Protein AF-A0A957Q331-F1 (afdb_monomer_lite)

Sequence (82 aa):
MGYQPITPLDAPTPIVSFLPADSAATQAKLDRAFGHQVVSFREWYQTNERGERVMVRGMRLGISVYNNHDDIDRFLEALCHE

Radius of gyration: 13.64 Å; chains: 1; bounding box: 34×33×31 Å

Structure (mmCIF, N/CA/C/O backbone):
data_AF-A0A957Q331-F1
#
_entry.id   AF-A0A957Q331-F1
#
loop_
_atom_site.group_PDB
_atom_site.id
_atom_site.type_symbol
_atom_site.label_atom_id
_atom_site.label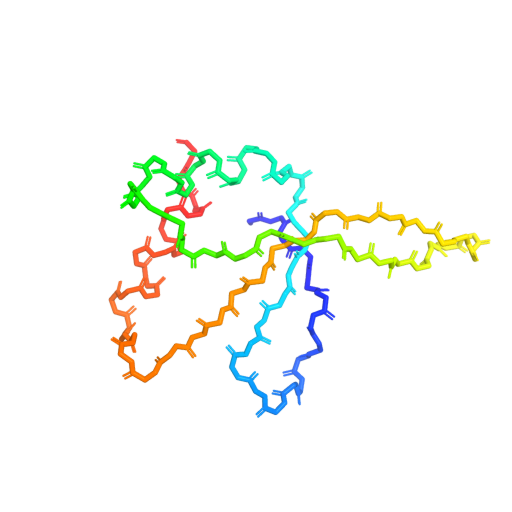_alt_id
_atom_site.label_comp_id
_atom_site.label_asym_id
_atom_site.label_entity_id
_atom_site.label_seq_id
_atom_sit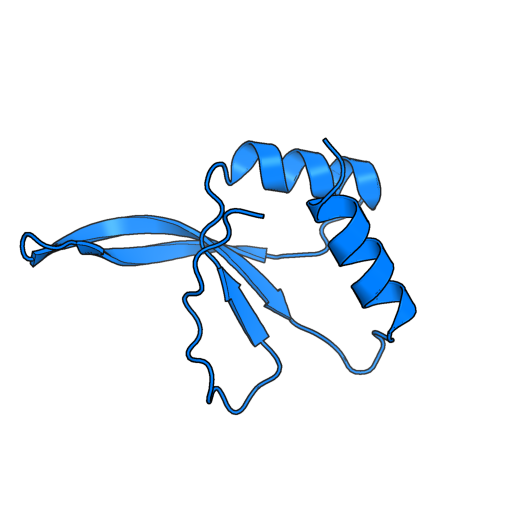e.pdbx_PDB_ins_code
_atom_site.Cartn_x
_atom_site.Cartn_y
_atom_site.Cartn_z
_atom_site.occupancy
_atom_site.B_iso_or_equiv
_atom_site.auth_seq_id
_atom_site.auth_comp_id
_atom_site.auth_asym_id
_atom_site.auth_atom_id
_atom_site.pdbx_PDB_model_num
ATOM 1 N N . MET A 1 1 ? -8.236 9.585 -3.953 1.00 66.81 1 MET A N 1
ATOM 2 C CA . MET A 1 1 ? -7.417 8.903 -2.928 1.00 66.81 1 MET A CA 1
ATOM 3 C C . MET A 1 1 ? -5.948 9.355 -2.885 1.00 66.81 1 MET A C 1
ATOM 5 O O . MET A 1 1 ? -5.347 9.206 -1.837 1.00 66.81 1 MET A O 1
ATOM 9 N N . GLY A 1 2 ? -5.347 9.906 -3.955 1.00 79.38 2 GLY A N 1
ATOM 10 C CA . GLY A 1 2 ? -3.995 10.500 -3.867 1.00 79.38 2 GLY A CA 1
ATOM 11 C C . GLY A 1 2 ? -2.829 9.503 -3.757 1.00 79.38 2 GLY A C 1
ATOM 12 O O . GLY A 1 2 ? -1.726 9.902 -3.405 1.00 79.38 2 GLY A O 1
ATOM 13 N N . TYR A 1 3 ? -3.063 8.221 -4.056 1.00 86.19 3 TYR A N 1
ATOM 14 C CA . TYR A 1 3 ? -2.030 7.185 -4.088 1.00 86.19 3 TYR A CA 1
ATOM 15 C C . TYR A 1 3 ? -1.435 7.080 -5.494 1.00 86.19 3 TYR A C 1
ATOM 17 O O . TYR A 1 3 ? -2.114 6.630 -6.417 1.00 86.19 3 TYR A O 1
ATOM 25 N N . GLN A 1 4 ? -0.176 7.481 -5.668 1.00 89.31 4 GLN A N 1
ATOM 26 C CA . GLN A 1 4 ? 0.518 7.339 -6.950 1.00 89.31 4 GLN A CA 1
ATOM 27 C C . GLN A 1 4 ? 1.045 5.901 -7.100 1.00 89.31 4 GLN A C 1
ATOM 29 O O . GLN A 1 4 ? 1.752 5.432 -6.208 1.00 89.31 4 GLN A O 1
ATOM 34 N N . PRO A 1 5 ? 0.736 5.172 -8.185 1.00 89.50 5 PRO A N 1
ATOM 35 C CA . PRO A 1 5 ? 1.230 3.811 -8.371 1.00 89.50 5 PRO A CA 1
ATOM 36 C C . PRO A 1 5 ? 2.746 3.786 -8.612 1.00 89.50 5 PRO A C 1
ATOM 38 O O . PRO A 1 5 ? 3.279 4.589 -9.374 1.00 89.50 5 PRO A O 1
ATOM 41 N N . ILE A 1 6 ? 3.423 2.835 -7.968 1.00 89.88 6 ILE A N 1
ATOM 42 C CA . ILE A 1 6 ? 4.817 2.447 -8.241 1.00 89.88 6 ILE A CA 1
ATOM 43 C C . ILE A 1 6 ? 4.832 1.198 -9.125 1.00 89.88 6 ILE A C 1
ATOM 45 O O . ILE A 1 6 ? 5.633 1.088 -10.049 1.00 89.88 6 ILE A O 1
ATOM 49 N N . THR A 1 7 ? 3.954 0.235 -8.826 1.00 87.81 7 THR A N 1
ATOM 50 C CA . THR A 1 7 ? 3.826 -0.992 -9.616 1.00 87.81 7 THR A CA 1
ATOM 51 C C . THR A 1 7 ? 3.214 -0.671 -10.991 1.00 87.81 7 THR A C 1
ATOM 53 O O . THR A 1 7 ? 2.177 -0.005 -11.030 1.00 87.81 7 THR A O 1
ATOM 56 N N . PRO A 1 8 ? 3.806 -1.147 -12.105 1.00 86.56 8 PRO A N 1
ATOM 57 C CA . PRO A 1 8 ? 3.229 -1.013 -13.444 1.00 86.56 8 PRO A CA 1
ATOM 58 C C . PRO A 1 8 ? 1.854 -1.679 -13.578 1.00 86.56 8 PRO A C 1
ATOM 60 O O . PRO A 1 8 ? 1.549 -2.642 -12.875 1.00 86.56 8 PRO A O 1
ATOM 63 N N . LEU A 1 9 ? 1.036 -1.190 -14.514 1.00 85.69 9 LEU A N 1
ATOM 64 C CA . LEU A 1 9 ? -0.323 -1.699 -14.740 1.00 85.69 9 LEU A CA 1
ATOM 65 C C . LEU A 1 9 ? -0.342 -3.161 -15.220 1.00 85.69 9 LEU A C 1
ATOM 67 O O . LEU A 1 9 ? -1.267 -3.901 -14.910 1.00 85.69 9 LEU A O 1
ATOM 71 N N . ASP A 1 10 ? 0.681 -3.573 -15.962 1.00 88.94 10 ASP A N 1
ATOM 72 C CA . ASP A 1 10 ? 0.853 -4.902 -16.551 1.00 88.94 10 ASP A CA 1
ATOM 73 C C . ASP A 1 10 ? 1.630 -5.872 -15.642 1.00 88.94 10 ASP A C 1
ATOM 75 O O . ASP A 1 10 ? 2.123 -6.906 -16.096 1.00 88.94 10 ASP A O 1
ATOM 79 N N . ALA A 1 11 ? 1.747 -5.561 -14.346 1.00 85.38 11 ALA A N 1
ATOM 80 C CA . ALA A 1 11 ? 2.465 -6.411 -13.409 1.00 85.38 11 ALA A CA 1
ATOM 81 C C . ALA A 1 11 ? 1.830 -7.818 -13.319 1.00 85.38 11 ALA A C 1
ATOM 83 O O . ALA A 1 11 ? 0.639 -7.946 -13.030 1.00 85.38 11 ALA A O 1
ATOM 84 N N . PRO A 1 12 ? 2.617 -8.902 -13.466 1.00 87.19 12 PRO A N 1
ATOM 85 C CA . PRO A 1 12 ? 2.096 -10.272 -13.521 1.00 87.19 12 PRO A CA 1
ATOM 86 C C . PRO A 1 12 ? 1.719 -10.847 -12.145 1.00 87.19 12 PRO A C 1
ATOM 88 O O . PRO A 1 12 ? 1.402 -12.028 -12.029 1.00 87.19 12 PRO A O 1
ATOM 91 N N . THR A 1 13 ? 1.796 -10.046 -11.079 1.00 87.38 13 THR A N 1
ATOM 92 C CA . THR A 1 13 ? 1.544 -10.478 -9.698 1.00 87.38 13 THR A CA 1
ATOM 93 C C . THR A 1 13 ? 0.522 -9.565 -9.031 1.00 87.38 13 THR A C 1
ATOM 95 O O . THR A 1 13 ? 0.578 -8.358 -9.261 1.00 87.38 13 THR A O 1
ATOM 98 N N . PRO A 1 14 ? -0.311 -10.073 -8.105 1.00 86.44 14 PRO A N 1
ATOM 99 C CA . PRO A 1 14 ? -1.304 -9.277 -7.376 1.00 86.44 14 PRO A CA 1
ATOM 100 C C . PRO A 1 14 ? -0.684 -8.425 -6.247 1.00 86.44 14 PRO A C 1
ATOM 102 O O . PRO A 1 14 ? -1.320 -8.141 -5.233 1.00 86.44 14 PRO A O 1
ATOM 105 N N . ILE A 1 15 ? 0.592 -8.061 -6.381 1.00 90.56 15 ILE A N 1
ATOM 106 C CA . ILE A 1 15 ? 1.338 -7.256 -5.417 1.00 90.56 15 ILE A CA 1
ATOM 107 C C . ILE A 1 15 ? 1.474 -5.859 -6.003 1.00 90.56 15 ILE A C 1
ATOM 109 O O . ILE A 1 15 ? 2.225 -5.639 -6.953 1.00 90.56 15 ILE A O 1
ATOM 113 N N . VAL A 1 16 ? 0.787 -4.905 -5.391 1.00 91.44 16 VAL A N 1
ATOM 114 C CA . VAL A 1 16 ? 0.745 -3.518 -5.850 1.00 91.44 16 VAL A CA 1
ATOM 115 C C . VAL A 1 16 ? 1.370 -2.600 -4.810 1.00 91.44 16 VAL A C 1
ATOM 117 O O . VAL A 1 16 ? 1.203 -2.778 -3.603 1.00 91.44 16 VAL A O 1
ATOM 120 N N . SER A 1 17 ? 2.154 -1.638 -5.282 1.00 93.12 17 SER A N 1
ATOM 121 C CA . SER A 1 17 ? 2.836 -0.655 -4.447 1.00 93.12 17 SER A CA 1
ATOM 122 C C . SER A 1 17 ? 2.452 0.749 -4.884 1.00 93.12 17 SER A C 1
ATOM 124 O O . SER A 1 17 ? 2.371 1.027 -6.081 1.00 93.12 17 SER A O 1
ATOM 126 N N . PHE A 1 18 ? 2.244 1.627 -3.908 1.00 93.00 18 PHE A N 1
ATOM 127 C CA . PHE A 1 18 ? 1.808 3.003 -4.104 1.00 93.00 18 PHE A CA 1
ATOM 128 C C . PHE A 1 18 ? 2.604 3.967 -3.224 1.00 93.00 18 PHE A C 1
ATOM 130 O O . PHE A 1 18 ? 3.140 3.574 -2.188 1.00 93.00 18 PHE A O 1
ATOM 137 N N . LEU A 1 19 ? 2.629 5.240 -3.602 1.00 93.06 19 LEU A N 1
ATOM 138 C CA . LEU A 1 19 ? 3.101 6.354 -2.791 1.00 93.06 19 LEU A CA 1
ATOM 139 C C . LEU A 1 19 ? 1.889 7.084 -2.201 1.00 93.06 19 LEU A C 1
ATOM 141 O O . LEU A 1 19 ? 1.156 7.734 -2.949 1.00 93.06 19 LEU A O 1
ATOM 145 N N . PRO A 1 20 ? 1.645 6.967 -0.885 1.00 91.56 20 PRO A N 1
ATOM 146 C CA . PRO A 1 20 ? 0.689 7.817 -0.188 1.00 91.56 20 PRO A CA 1
ATOM 147 C C . PRO A 1 20 ? 1.194 9.260 -0.121 1.00 91.56 20 PRO A C 1
ATOM 149 O O . PRO A 1 20 ? 2.387 9.477 0.089 1.00 91.56 20 PRO A O 1
ATOM 152 N N . ALA A 1 21 ? 0.287 10.236 -0.199 1.00 88.25 21 ALA A N 1
ATOM 153 C CA . ALA A 1 21 ? 0.628 11.642 0.041 1.00 88.25 21 ALA A CA 1
ATOM 154 C C . ALA A 1 21 ? 1.165 11.871 1.469 1.00 88.25 21 ALA A C 1
ATOM 156 O O . ALA A 1 21 ? 2.148 12.582 1.658 1.00 88.25 21 ALA A O 1
ATOM 157 N N . ASP A 1 22 ? 0.559 11.206 2.459 1.00 90.62 22 ASP A N 1
ATOM 158 C CA . ASP A 1 22 ? 1.051 11.131 3.835 1.00 90.62 22 ASP A CA 1
ATOM 159 C C . ASP A 1 22 ? 1.072 9.667 4.295 1.00 90.62 22 ASP A C 1
ATOM 161 O O . ASP A 1 22 ? 0.046 9.059 4.620 1.00 90.62 22 ASP A O 1
ATOM 165 N N . SER A 1 23 ? 2.269 9.078 4.292 1.00 91.12 23 SER A N 1
ATOM 166 C CA . SER A 1 23 ? 2.467 7.680 4.690 1.00 91.12 23 SER A CA 1
ATOM 167 C C . SER A 1 23 ? 2.172 7.425 6.173 1.00 91.12 23 SER A C 1
ATOM 169 O O . SER A 1 23 ? 1.700 6.340 6.508 1.00 91.12 23 SER A O 1
ATOM 171 N N . ALA A 1 24 ? 2.401 8.405 7.053 1.00 91.69 24 ALA A N 1
ATOM 172 C CA . ALA A 1 24 ? 2.170 8.260 8.487 1.00 91.69 24 ALA A CA 1
ATOM 173 C C . ALA A 1 24 ? 0.674 8.335 8.809 1.00 91.69 24 ALA A C 1
ATOM 175 O O . ALA A 1 24 ? 0.161 7.479 9.531 1.00 91.69 24 ALA A O 1
ATOM 176 N N . ALA A 1 25 ? -0.040 9.293 8.212 1.00 92.56 25 ALA A N 1
ATOM 177 C CA . ALA A 1 25 ? -1.491 9.388 8.344 1.00 92.56 25 ALA A CA 1
ATOM 178 C C . ALA A 1 25 ? -2.191 8.151 7.763 1.00 92.56 25 ALA A C 1
ATOM 180 O O . ALA A 1 25 ? -3.081 7.588 8.398 1.00 92.56 25 ALA A O 1
ATOM 181 N N . THR A 1 26 ? -1.740 7.672 6.597 1.00 93.19 26 THR A N 1
ATOM 182 C CA . THR A 1 26 ? -2.260 6.438 5.982 1.00 93.19 26 THR A CA 1
ATOM 183 C C . THR A 1 26 ? -2.062 5.232 6.896 1.00 93.19 26 THR A C 1
ATOM 185 O O . THR A 1 26 ? -2.988 4.446 7.087 1.00 93.19 26 THR A O 1
ATOM 188 N N . GLN A 1 27 ? -0.873 5.089 7.491 1.00 92.81 27 GLN A N 1
ATOM 189 C CA . GLN A 1 27 ? -0.593 4.005 8.429 1.00 92.81 27 GLN A CA 1
ATOM 190 C C . GLN A 1 27 ? -1.519 4.070 9.648 1.00 92.81 27 GLN A C 1
ATOM 192 O O . GLN A 1 27 ? -2.205 3.096 9.940 1.00 92.81 27 GLN A O 1
ATOM 197 N N . ALA A 1 28 ? -1.608 5.230 10.303 1.00 92.62 28 ALA A N 1
ATOM 198 C CA . ALA A 1 28 ? -2.456 5.413 11.480 1.00 92.62 28 ALA A CA 1
ATOM 199 C C . ALA A 1 28 ? -3.940 5.128 11.191 1.00 92.62 28 ALA A C 1
ATOM 201 O O . ALA A 1 28 ? -4.657 4.593 12.039 1.00 92.62 28 ALA A O 1
ATOM 202 N N . LYS A 1 29 ? -4.404 5.471 9.984 1.00 92.81 29 LYS A N 1
ATOM 203 C CA . LYS A 1 29 ? -5.765 5.200 9.519 1.00 92.81 29 LYS A CA 1
ATOM 204 C C . LYS A 1 29 ? -6.048 3.703 9.408 1.00 92.81 29 LYS A C 1
ATOM 206 O O . LYS A 1 29 ? -7.048 3.228 9.940 1.00 92.81 29 LYS A O 1
ATOM 211 N N . LEU A 1 30 ? -5.152 2.963 8.759 1.00 93.94 30 LEU A N 1
ATOM 212 C CA . LEU A 1 30 ? -5.278 1.515 8.599 1.00 93.94 30 LEU A CA 1
ATOM 213 C C . LEU A 1 30 ? -5.154 0.785 9.941 1.00 93.94 30 LEU A C 1
ATOM 215 O O . LEU A 1 30 ? -5.958 -0.099 10.229 1.00 93.94 30 LEU A O 1
ATOM 219 N N . ASP A 1 31 ? -4.224 1.208 10.799 1.00 93.56 31 ASP A N 1
ATOM 220 C CA . ASP A 1 31 ? -4.062 0.638 12.138 1.00 93.56 31 ASP A CA 1
ATOM 221 C C . ASP A 1 31 ? -5.338 0.825 12.979 1.00 93.56 31 ASP A C 1
ATOM 223 O O . ASP A 1 31 ? -5.767 -0.100 13.667 1.00 93.56 31 ASP A O 1
ATOM 227 N N . ARG A 1 32 ? -6.007 1.984 12.876 1.00 93.38 32 ARG A N 1
ATOM 228 C CA . ARG A 1 32 ? -7.297 2.238 13.543 1.00 93.38 32 ARG A CA 1
ATOM 229 C C . ARG A 1 32 ? -8.431 1.374 12.986 1.00 93.38 32 ARG A C 1
ATOM 231 O O . ARG A 1 32 ? -9.265 0.916 13.760 1.00 93.38 32 ARG A O 1
ATOM 238 N N . ALA A 1 33 ? -8.484 1.182 11.670 1.00 94.94 33 ALA A N 1
ATOM 239 C CA . ALA A 1 33 ? -9.569 0.453 11.014 1.00 94.94 33 ALA A CA 1
ATOM 240 C C . ALA A 1 33 ? -9.503 -1.066 11.250 1.00 94.94 33 ALA A C 1
ATOM 242 O O . ALA A 1 33 ? -10.541 -1.713 11.385 1.00 94.94 33 ALA A O 1
ATOM 243 N N . PHE A 1 34 ? -8.296 -1.634 11.316 1.00 93.62 34 PHE A N 1
ATOM 244 C CA . PHE A 1 34 ? -8.100 -3.087 11.361 1.00 93.62 34 PHE A CA 1
ATOM 245 C C . PHE A 1 34 ? -7.509 -3.594 12.682 1.00 93.62 34 PHE A C 1
ATOM 247 O O . PHE A 1 34 ? -7.613 -4.783 12.981 1.00 93.62 34 PHE A O 1
ATOM 254 N N . GLY A 1 35 ? -6.893 -2.727 13.493 1.00 91.31 35 GLY A N 1
ATOM 255 C CA . GLY A 1 35 ? -6.249 -3.104 14.758 1.00 91.31 35 GLY A CA 1
ATOM 256 C C . GLY A 1 35 ? -4.966 -3.929 14.592 1.00 91.31 35 GLY A C 1
ATOM 257 O O . GLY A 1 35 ? -4.387 -4.374 15.580 1.00 91.31 35 GLY A O 1
ATOM 258 N N . HIS A 1 36 ? -4.528 -4.155 13.355 1.00 88.06 36 HIS A N 1
ATOM 259 C CA . HIS A 1 36 ? -3.295 -4.843 12.999 1.00 88.06 36 HIS A CA 1
ATOM 260 C C . HIS A 1 36 ? -2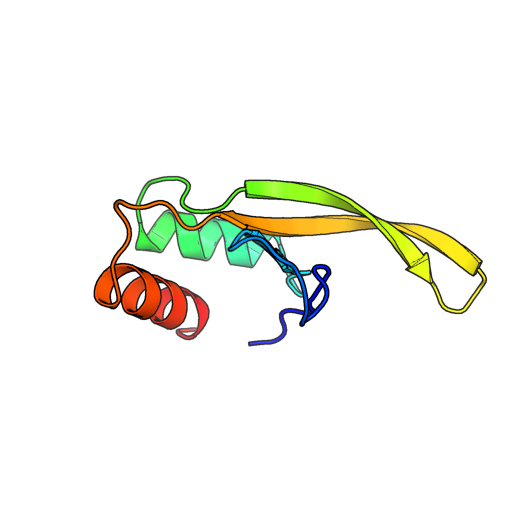.812 -4.371 11.626 1.00 88.06 36 HIS A C 1
ATOM 262 O O . HIS A 1 36 ? -3.555 -3.770 10.848 1.00 88.06 36 HIS A O 1
ATOM 268 N N . GLN A 1 37 ? -1.553 -4.666 11.317 1.00 87.38 37 GLN A N 1
ATOM 269 C CA . GLN A 1 37 ? -0.933 -4.240 10.073 1.00 87.38 37 GLN A CA 1
ATOM 270 C C . GLN A 1 37 ? -1.474 -5.040 8.874 1.00 87.38 37 GLN A C 1
ATOM 272 O O . GLN A 1 37 ? -1.196 -6.229 8.740 1.00 87.38 37 GLN A O 1
ATOM 277 N N . VAL A 1 38 ? -2.193 -4.362 7.973 1.00 92.44 38 VAL A N 1
ATOM 278 C CA . VAL A 1 38 ? -2.773 -4.948 6.743 1.00 92.44 38 VAL A CA 1
ATOM 279 C C . VAL A 1 38 ? -1.944 -4.693 5.475 1.00 92.44 38 VAL A C 1
ATOM 281 O O . VAL A 1 38 ? -2.152 -5.330 4.446 1.00 92.44 38 VAL A O 1
ATOM 284 N N . VAL A 1 39 ? -0.968 -3.783 5.537 1.00 93.81 39 VAL A N 1
ATOM 285 C CA . VAL A 1 39 ? -0.060 -3.431 4.428 1.00 93.81 39 VAL A CA 1
ATOM 286 C C . VAL A 1 39 ? 1.372 -3.275 4.919 1.00 93.81 39 VAL A C 1
ATOM 288 O O . VAL A 1 39 ? 1.624 -2.987 6.085 1.00 93.81 39 VAL A O 1
ATOM 291 N N . SER A 1 40 ? 2.348 -3.412 4.027 1.00 94.06 40 SER A N 1
ATOM 292 C CA . SER A 1 40 ? 3.753 -3.134 4.343 1.00 94.06 40 SER A CA 1
ATOM 293 C C . SER A 1 40 ? 4.146 -1.721 3.919 1.00 94.06 40 SER A C 1
ATOM 295 O O . SER A 1 40 ? 4.101 -1.418 2.732 1.00 94.06 40 SER A O 1
ATOM 297 N N . PHE A 1 41 ? 4.633 -0.889 4.839 1.00 93.44 41 PHE A N 1
ATOM 298 C CA . PHE A 1 41 ? 5.310 0.362 4.475 1.00 93.44 41 PHE A CA 1
ATOM 299 C C . PHE A 1 41 ? 6.800 0.099 4.238 1.00 93.44 41 PHE A C 1
ATOM 301 O O . PHE A 1 41 ? 7.445 -0.560 5.052 1.00 93.44 41 PHE A O 1
ATOM 308 N N . ARG A 1 42 ? 7.347 0.575 3.115 1.00 91.44 42 ARG A N 1
ATOM 309 C CA . ARG A 1 42 ? 8.748 0.352 2.714 1.00 91.44 42 ARG A CA 1
ATOM 310 C C . ARG A 1 42 ? 9.365 1.608 2.117 1.00 91.44 42 ARG A C 1
ATOM 312 O O . ARG A 1 42 ? 8.658 2.429 1.540 1.00 91.44 42 ARG A O 1
ATOM 319 N N . GLU A 1 43 ? 10.680 1.725 2.227 1.00 92.94 43 GLU A N 1
ATOM 320 C CA . GLU A 1 43 ? 11.451 2.762 1.543 1.00 92.94 43 GLU A CA 1
ATOM 321 C C . GLU A 1 43 ? 11.772 2.321 0.113 1.00 92.94 43 GLU A C 1
ATOM 323 O O . GLU A 1 43 ? 12.164 1.180 -0.136 1.00 92.94 43 GLU A O 1
ATOM 328 N N . TRP A 1 44 ? 11.583 3.238 -0.827 1.00 88.88 44 TRP A N 1
ATOM 329 C CA . TRP A 1 44 ? 11.874 3.074 -2.244 1.00 88.88 44 TRP A CA 1
ATOM 330 C C . TRP A 1 44 ? 12.710 4.255 -2.717 1.00 88.88 44 TRP A C 1
ATOM 332 O O . TRP A 1 44 ? 12.695 5.319 -2.105 1.00 88.88 44 TRP A O 1
ATOM 342 N N . TYR A 1 45 ? 13.406 4.085 -3.834 1.00 88.50 45 TYR A N 1
ATOM 343 C CA . TYR A 1 45 ? 14.072 5.189 -4.512 1.00 88.50 45 TYR A CA 1
ATOM 344 C C . TYR A 1 45 ? 13.349 5.487 -5.814 1.00 88.50 45 TYR A C 1
ATOM 346 O O . TYR A 1 45 ? 13.116 4.578 -6.608 1.00 88.50 45 TYR A O 1
ATOM 354 N N . GLN A 1 46 ? 13.053 6.760 -6.043 1.00 83.75 46 GLN A N 1
ATOM 355 C CA . GLN A 1 46 ? 12.590 7.262 -7.328 1.00 83.75 46 GLN A CA 1
ATOM 356 C C . GLN A 1 46 ? 13.562 8.316 -7.848 1.00 83.75 46 GLN A C 1
ATOM 358 O O . GLN A 1 46 ? 14.171 9.046 -7.065 1.00 83.75 46 GLN A O 1
ATOM 363 N N . THR A 1 47 ? 13.711 8.395 -9.164 1.00 85.38 47 THR A N 1
ATOM 364 C CA . THR A 1 47 ? 14.456 9.479 -9.805 1.00 85.38 47 THR A CA 1
ATOM 365 C C . THR A 1 47 ? 13.477 10.603 -10.121 1.00 85.38 47 THR A C 1
ATOM 367 O O . THR A 1 47 ? 12.470 10.360 -10.782 1.00 85.38 47 THR A O 1
ATOM 370 N N . ASN A 1 48 ? 13.737 11.811 -9.623 1.00 83.62 48 ASN A N 1
ATOM 371 C CA . ASN A 1 48 ? 12.892 12.972 -9.904 1.00 83.62 48 ASN A CA 1
ATOM 372 C C . ASN A 1 48 ? 13.162 13.544 -11.313 1.00 83.62 48 ASN A C 1
ATOM 374 O O . ASN A 1 48 ? 14.071 13.109 -12.020 1.00 83.62 48 ASN A O 1
ATOM 378 N N . GLU A 1 49 ? 12.402 14.566 -11.711 1.00 83.88 49 GLU A N 1
ATOM 379 C CA . GLU A 1 49 ? 12.539 15.238 -13.017 1.00 83.88 49 GLU A CA 1
ATOM 380 C C . GLU A 1 49 ? 13.920 15.878 -13.247 1.00 83.88 49 GLU A C 1
ATOM 382 O O . GLU A 1 49 ? 14.303 16.146 -14.383 1.00 83.88 49 GLU A O 1
ATOM 387 N N . ARG A 1 50 ? 14.689 16.107 -12.176 1.00 89.81 50 ARG A N 1
ATOM 388 C CA . ARG A 1 50 ? 16.050 16.662 -12.216 1.00 89.81 50 ARG A CA 1
ATOM 389 C C . ARG A 1 50 ? 17.134 15.582 -12.312 1.00 89.81 50 ARG A C 1
ATOM 391 O O . ARG A 1 50 ? 18.314 15.915 -12.338 1.00 89.81 50 ARG A O 1
ATOM 398 N N . GLY A 1 51 ? 16.757 14.302 -12.361 1.00 90.50 51 GLY A N 1
ATOM 399 C CA . GLY A 1 51 ? 17.693 13.175 -12.401 1.00 90.50 51 GLY A CA 1
ATOM 400 C C . GLY A 1 51 ? 18.244 12.759 -11.032 1.00 90.50 51 GLY A C 1
ATOM 401 O O . GLY A 1 51 ? 19.139 11.919 -10.963 1.00 90.50 51 GLY A O 1
ATOM 402 N N . GLU A 1 52 ? 17.725 13.309 -9.934 1.00 94.12 52 GLU A N 1
ATOM 403 C CA . GLU A 1 52 ? 18.202 13.015 -8.582 1.00 94.12 52 GLU A CA 1
ATOM 404 C C . GLU A 1 52 ? 17.450 11.821 -7.989 1.00 94.12 52 GLU A C 1
ATOM 406 O O . GLU A 1 52 ? 16.227 11.711 -8.110 1.00 94.12 52 GLU A O 1
ATOM 411 N N . ARG A 1 53 ? 18.174 10.941 -7.290 1.00 92.12 53 ARG A N 1
ATOM 412 C CA . ARG A 1 53 ? 17.563 9.846 -6.529 1.00 92.12 53 ARG A CA 1
ATOM 413 C C . ARG A 1 53 ? 17.008 10.377 -5.215 1.00 92.12 53 ARG A C 1
ATOM 415 O O . ARG A 1 53 ? 17.763 10.818 -4.355 1.00 92.12 53 ARG A O 1
ATOM 422 N N . VAL A 1 54 ? 15.701 10.251 -5.037 1.00 91.06 54 VAL A N 1
ATOM 423 C CA . VAL A 1 54 ? 14.986 10.619 -3.816 1.00 91.06 54 VAL A CA 1
ATOM 424 C C . VAL A 1 54 ? 14.436 9.358 -3.165 1.00 91.06 54 VAL A C 1
ATOM 426 O O . VAL A 1 54 ? 13.861 8.501 -3.838 1.00 91.06 54 VAL A O 1
ATOM 429 N N . MET A 1 55 ? 14.628 9.240 -1.854 1.00 91.50 55 MET A N 1
ATOM 430 C CA . MET A 1 55 ? 14.027 8.172 -1.064 1.00 91.50 55 MET A CA 1
ATOM 431 C C . MET A 1 55 ? 12.591 8.548 -0.694 1.00 91.50 55 MET A C 1
ATOM 433 O O . MET A 1 55 ? 12.336 9.657 -0.231 1.00 91.50 55 MET A O 1
ATOM 437 N N . VAL A 1 56 ? 11.657 7.626 -0.895 1.00 89.94 56 VAL A N 1
ATOM 438 C CA . VAL A 1 56 ? 10.230 7.808 -0.623 1.00 89.94 56 VAL A CA 1
ATOM 439 C C . VAL A 1 56 ? 9.678 6.631 0.168 1.00 89.94 56 VAL A C 1
ATOM 441 O O . VAL A 1 56 ? 10.105 5.491 -0.014 1.00 89.94 56 VAL A O 1
ATOM 444 N N . ARG A 1 57 ? 8.709 6.894 1.049 1.00 93.44 57 ARG A N 1
ATOM 445 C CA . ARG A 1 57 ? 8.053 5.860 1.857 1.00 93.44 57 ARG A CA 1
ATOM 446 C C . ARG A 1 57 ? 6.753 5.422 1.186 1.00 93.44 57 ARG A C 1
ATOM 448 O O . ARG A 1 57 ? 5.746 6.119 1.245 1.00 93.44 57 ARG A O 1
ATOM 455 N N . GLY A 1 58 ? 6.796 4.265 0.538 1.00 93.19 58 GLY A N 1
ATOM 456 C CA . GLY A 1 58 ? 5.663 3.660 -0.153 1.00 93.19 58 GLY A CA 1
ATOM 457 C C . GLY A 1 58 ? 4.896 2.661 0.709 1.00 93.19 58 GLY A C 1
ATOM 458 O O . GLY A 1 58 ? 5.382 2.174 1.731 1.00 93.19 58 GLY A O 1
ATOM 459 N N . MET A 1 59 ? 3.699 2.322 0.249 1.00 94.69 59 MET A N 1
ATOM 460 C CA . MET A 1 59 ? 2.817 1.297 0.793 1.00 94.69 59 MET A CA 1
ATOM 461 C C . MET A 1 59 ? 2.726 0.137 -0.202 1.00 94.69 59 MET A C 1
ATOM 463 O O . MET A 1 59 ? 2.451 0.357 -1.377 1.00 94.69 59 MET A O 1
ATOM 467 N N . ARG A 1 60 ? 2.940 -1.095 0.261 1.00 94.38 60 ARG A N 1
ATOM 468 C CA . ARG A 1 60 ? 2.842 -2.334 -0.517 1.00 94.38 60 ARG A CA 1
ATOM 469 C C . ARG A 1 60 ? 1.684 -3.173 0.010 1.00 94.38 60 ARG A C 1
ATOM 471 O O . ARG A 1 60 ? 1.701 -3.593 1.170 1.00 94.38 60 ARG A O 1
ATOM 478 N N . LEU A 1 61 ? 0.736 -3.455 -0.872 1.00 93.56 61 LEU A N 1
ATOM 479 C CA . LEU A 1 61 ? -0.391 -4.349 -0.651 1.00 93.56 61 LEU A CA 1
ATOM 480 C C . LEU A 1 61 ? -0.113 -5.670 -1.375 1.00 93.56 61 LEU A C 1
ATOM 482 O O . LEU A 1 61 ? 0.177 -5.689 -2.572 1.00 93.56 61 LEU A O 1
ATOM 486 N N . GLY A 1 62 ? -0.148 -6.772 -0.631 1.00 91.88 62 GLY A N 1
ATOM 487 C CA . GLY A 1 62 ? -0.039 -8.119 -1.180 1.00 91.88 62 GLY A CA 1
ATOM 488 C C 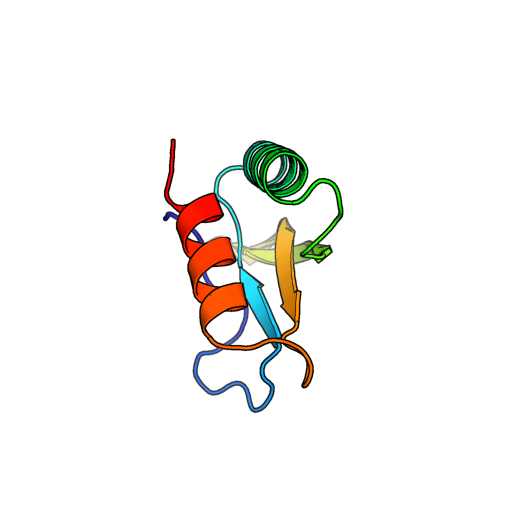. GLY A 1 62 ? -1.334 -8.866 -0.923 1.00 91.88 62 GLY A C 1
ATOM 489 O O . GLY A 1 62 ? -1.653 -9.124 0.233 1.00 91.88 62 GLY A O 1
ATOM 490 N N . ILE A 1 63 ? -2.061 -9.199 -1.987 1.00 90.38 63 ILE A N 1
ATOM 491 C CA . ILE A 1 63 ? -3.297 -9.974 -1.878 1.00 90.38 63 ILE A CA 1
ATOM 492 C C . ILE A 1 63 ? -2.951 -11.461 -1.817 1.00 90.38 63 ILE A C 1
ATOM 494 O O . ILE A 1 63 ? -2.167 -11.961 -2.628 1.00 90.38 63 ILE A O 1
ATOM 498 N N . SER A 1 64 ? -3.515 -12.157 -0.835 1.00 89.00 64 SER A N 1
ATOM 499 C CA . SER A 1 64 ? -3.360 -13.599 -0.655 1.00 89.00 64 SER A CA 1
ATOM 500 C C . SER A 1 64 ? -4.598 -14.358 -1.133 1.00 89.00 64 SER A C 1
ATOM 502 O O . SER A 1 64 ? -5.659 -13.776 -1.337 1.00 89.00 64 SER A O 1
ATOM 504 N N . VAL A 1 65 ? -4.484 -15.683 -1.237 1.00 90.88 65 VAL A N 1
ATOM 505 C CA . VAL A 1 65 ? -5.610 -16.578 -1.567 1.00 90.88 65 VAL A CA 1
ATOM 506 C C . VAL A 1 65 ? -6.714 -16.608 -0.504 1.00 90.88 65 VAL A C 1
ATOM 508 O O . VAL A 1 65 ? -7.783 -17.149 -0.761 1.00 90.88 65 VAL A O 1
ATOM 511 N N . TYR A 1 66 ? -6.458 -16.058 0.684 1.00 92.12 66 TYR A N 1
ATOM 512 C CA . TYR A 1 66 ? -7.442 -15.970 1.761 1.00 92.12 66 TYR A CA 1
ATOM 513 C C . TYR A 1 66 ? -8.244 -14.670 1.727 1.00 92.12 66 TYR A C 1
ATOM 515 O O . TYR A 1 66 ? -9.231 -14.564 2.445 1.00 92.12 66 TYR A O 1
ATOM 523 N N . ASN A 1 67 ? -7.824 -13.692 0.919 1.00 92.69 67 ASN A N 1
ATOM 524 C CA . ASN A 1 67 ? -8.552 -12.442 0.768 1.00 92.69 67 ASN A CA 1
ATOM 525 C C . ASN A 1 67 ? -9.676 -12.605 -0.255 1.00 92.69 67 ASN A C 1
ATOM 527 O O . ASN A 1 67 ? -9.480 -13.197 -1.318 1.00 92.69 67 ASN A O 1
ATOM 531 N N . ASN A 1 68 ? -10.837 -12.047 0.059 1.00 94.06 68 ASN A N 1
ATOM 532 C CA . ASN A 1 68 ? -11.999 -12.020 -0.821 1.00 94.06 68 ASN A CA 1
ATOM 533 C C . ASN A 1 68 ? -12.381 -10.579 -1.199 1.00 94.06 68 ASN A C 1
ATOM 535 O O . ASN A 1 68 ? -11.687 -9.629 -0.848 1.00 94.06 68 ASN A O 1
ATOM 539 N N . HIS A 1 69 ? -13.471 -10.427 -1.952 1.00 94.31 69 HIS A N 1
ATOM 540 C CA . HIS A 1 69 ? -13.945 -9.118 -2.398 1.00 94.31 69 HIS A CA 1
ATOM 541 C C . HIS A 1 69 ? -14.291 -8.192 -1.224 1.00 94.31 69 HIS A C 1
ATOM 543 O O . HIS A 1 69 ? -13.805 -7.066 -1.194 1.00 94.31 69 HIS A O 1
ATOM 549 N N . ASP A 1 70 ? -15.009 -8.699 -0.221 1.00 95.50 70 ASP A N 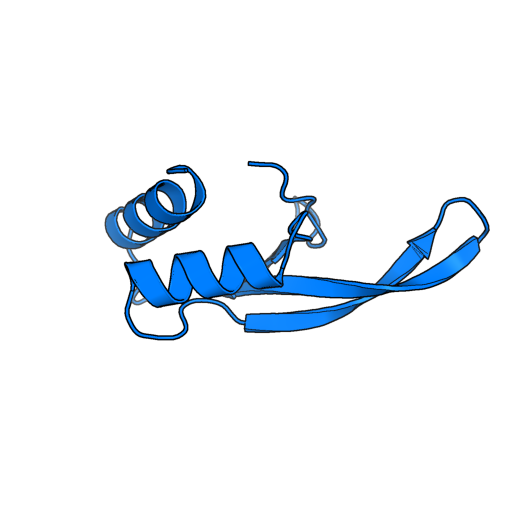1
ATOM 550 C CA . ASP A 1 70 ? -15.413 -7.936 0.964 1.00 95.50 70 ASP A CA 1
ATOM 551 C C . ASP A 1 70 ? -14.201 -7.407 1.749 1.00 95.50 70 ASP A C 1
ATOM 553 O O . ASP A 1 70 ? -14.231 -6.294 2.276 1.00 95.50 70 ASP A O 1
ATOM 557 N N . ASP A 1 71 ? -13.106 -8.172 1.817 1.00 92.94 71 ASP A N 1
ATOM 558 C CA . ASP A 1 71 ? -11.861 -7.715 2.446 1.00 92.94 71 ASP A CA 1
ATOM 559 C C . ASP A 1 71 ? -11.260 -6.518 1.696 1.00 92.94 71 ASP A C 1
ATOM 561 O O . ASP A 1 71 ? -10.777 -5.567 2.318 1.00 92.94 71 ASP A O 1
ATOM 565 N N . ILE A 1 72 ? -11.288 -6.560 0.358 1.00 92.81 72 ILE A N 1
ATOM 566 C CA . ILE A 1 72 ? -10.802 -5.465 -0.489 1.00 92.81 72 ILE A CA 1
ATOM 567 C C . ILE A 1 72 ? -11.709 -4.246 -0.353 1.00 92.81 72 ILE A C 1
ATOM 569 O O . ILE A 1 72 ? -11.196 -3.140 -0.197 1.00 92.81 72 ILE A O 1
ATOM 573 N N . ASP A 1 73 ? -13.025 -4.431 -0.347 1.00 94.44 73 ASP A N 1
ATOM 574 C CA . ASP A 1 73 ? -13.981 -3.335 -0.202 1.00 94.44 73 ASP A CA 1
ATOM 575 C C . ASP A 1 73 ? -13.805 -2.631 1.143 1.00 94.44 73 ASP A C 1
ATOM 577 O O . ASP A 1 73 ? -13.591 -1.420 1.179 1.00 94.44 73 ASP A O 1
ATOM 581 N N . ARG A 1 74 ? -13.736 -3.384 2.248 1.00 93.19 74 ARG A N 1
ATOM 582 C CA . ARG A 1 74 ? -13.461 -2.824 3.583 1.00 93.19 74 ARG A CA 1
ATOM 583 C C . ARG A 1 74 ? -12.124 -2.088 3.641 1.00 93.19 74 ARG A C 1
ATOM 585 O O . ARG A 1 74 ? -12.009 -1.057 4.306 1.00 93.19 74 ARG A O 1
ATOM 592 N N . PHE A 1 75 ? -11.097 -2.606 2.966 1.00 93.56 75 PHE A N 1
ATOM 593 C CA . PHE A 1 75 ? -9.804 -1.930 2.850 1.00 93.56 75 PHE A CA 1
ATOM 594 C C . PHE A 1 75 ? -9.922 -0.600 2.099 1.00 93.56 75 PHE A C 1
ATOM 596 O O . PHE A 1 75 ? -9.412 0.419 2.570 1.00 93.56 75 PHE A O 1
ATOM 603 N N . LEU A 1 76 ? -10.614 -0.581 0.962 1.00 92.12 76 LEU A N 1
ATOM 604 C CA . LEU A 1 76 ? -10.814 0.626 0.164 1.00 92.12 76 LEU A CA 1
ATOM 605 C C . LEU A 1 76 ? -11.677 1.661 0.897 1.00 92.12 76 LEU A C 1
ATOM 607 O O . LEU A 1 76 ? -11.336 2.844 0.894 1.00 92.12 76 LEU A O 1
ATOM 611 N N . GLU A 1 77 ? -12.734 1.236 1.586 1.00 93.00 77 GLU A N 1
ATOM 612 C CA . GLU A 1 77 ? -13.557 2.092 2.447 1.00 93.00 77 GLU A CA 1
ATOM 613 C C . GLU A 1 77 ? -12.712 2.756 3.539 1.00 93.00 77 GLU A C 1
ATOM 615 O O . GLU A 1 77 ? -12.754 3.980 3.706 1.00 93.00 77 GLU A O 1
ATOM 620 N N . ALA A 1 78 ? -11.866 1.976 4.222 1.00 92.25 78 ALA A N 1
ATOM 621 C CA . ALA A 1 78 ? -10.943 2.498 5.223 1.00 92.25 78 ALA A CA 1
ATOM 622 C C . ALA A 1 78 ? -9.957 3.516 4.631 1.00 92.25 78 ALA A C 1
ATOM 624 O O . ALA A 1 78 ? -9.569 4.456 5.317 1.00 92.25 78 ALA A O 1
ATOM 625 N N . LEU A 1 79 ? -9.561 3.393 3.361 1.00 89.56 79 LEU A N 1
ATOM 626 C CA . LEU A 1 79 ? -8.723 4.394 2.697 1.00 89.56 79 LEU A CA 1
ATOM 627 C C . LEU A 1 79 ? -9.501 5.646 2.263 1.00 89.56 79 LEU A C 1
ATOM 629 O O . LEU A 1 79 ? -8.907 6.726 2.242 1.00 89.56 79 LEU A O 1
ATOM 633 N N . CYS A 1 80 ? -10.800 5.542 1.979 1.00 82.81 80 CYS A N 1
ATOM 634 C CA . CYS A 1 80 ? -11.637 6.635 1.471 1.00 82.81 80 CYS A CA 1
ATOM 635 C C . CYS A 1 80 ? -12.252 7.544 2.550 1.00 82.81 80 CYS A C 1
ATOM 637 O O . CYS A 1 80 ? -12.440 8.725 2.279 1.00 82.81 80 CYS A O 1
ATOM 639 N N . HIS A 1 81 ? -12.544 7.043 3.754 1.00 6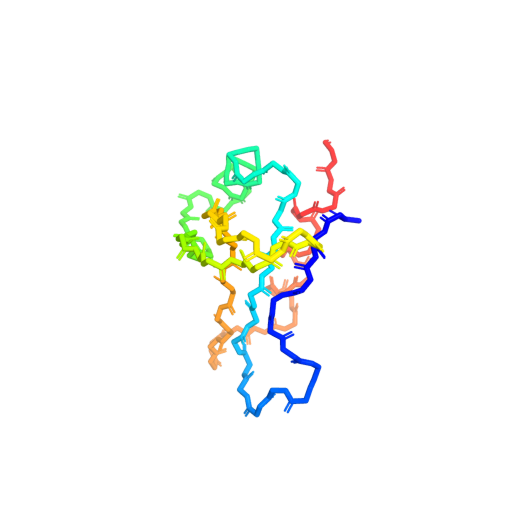3.09 81 HIS A N 1
ATOM 640 C CA . HIS A 1 81 ? -13.224 7.832 4.797 1.00 63.09 81 HIS A CA 1
ATOM 641 C C . HIS A 1 81 ? -12.294 8.815 5.524 1.00 63.09 81 HIS A C 1
ATOM 643 O O . HIS A 1 81 ? -11.335 8.366 6.135 1.00 63.09 81 HIS A O 1
ATOM 649 N N . GLU A 1 82 ? -12.537 10.127 5.465 1.00 51.12 82 GLU A N 1
ATOM 650 C CA . GLU A 1 82 ? -11.808 11.141 6.263 1.00 51.12 82 GLU A CA 1
ATOM 651 C C . GLU A 1 82 ? -12.121 11.066 7.765 1.00 51.12 82 GLU A C 1
ATOM 653 O O . GLU A 1 82 ? -13.315 10.928 8.121 1.00 51.12 82 GLU A O 1
#

Secondary structure (DSSP, 8-state):
---EE-S-TT-SSSEEEEE-SSHHHHHHHHHHHHSS--SEEEEEEEE-TTS-EEEEEEEEEE--TT--HHHHHHHHHHHH--

Foldseek 3Di:
DQWAWPDDPPDPAQKTKTAHPDPVVQQVLVCVLPVDDQWDWDWDWDQDPVRDTDIGTMIIHHDDPPDDPVNVVSVVVSVPDD

pLDDT: mean 89.67, std 6.68, range [51.12, 95.5]